Protein AF-A0A1I5FUM5-F1 (afdb_monomer_lite)

Sequence (105 aa):
MLTGSLLALRRPVLVRLHAPVALVVLGINLAGAPCPLTTVELALRERAGAPPYDGGFLGHVVFGPVGLDVGSAAVQVGMYTVALGLNAVGYGLLFLRTSRPVARR

Organism: NCBI:txid1861

Radius of gyration: 17.46 Å; chains: 1; bounding box: 46×24×55 Å

pLDDT: mean 76.36, std 8.86, range [47.34, 87.94]

Foldseek 3Di:
DQCQLVVCVVPVVSCVVCVVVLVVQVVCVVVVHARVVLVVVQVVCVVVVHHRDPDGPCQPPPQVVVVHDCPDPVNVCVVVCNSVVSNCVSVVVVCVVVPPPPPPD

InterPro domains:
  IPR021218 Protein of unknown function DUF2784 [PF10861] (2-91)

Secondary structure (DSSP, 8-state):
-TTHHHHTTT-THHHHHHHHHHHHHHHHHHTTPPPHHHHHHHHHHHHTTPPP-SS-HHIIIIIGGGT--TTSHHHHHHHHHHHHHHHHHHHHHHHHHHTS-----

Structure (mmCIF, N/CA/C/O backbone):
data_AF-A0A1I5FUM5-F1
#
_entry.id   AF-A0A1I5FUM5-F1
#
loop_
_atom_site.group_PDB
_atom_site.id
_atom_site.type_symbol
_atom_site.label_atom_id
_atom_site.label_alt_id
_atom_site.label_comp_id
_atom_site.label_asym_id
_atom_site.label_entity_id
_atom_site.label_seq_id
_atom_site.pdbx_PDB_ins_code
_atom_site.Cartn_x
_atom_site.Cartn_y
_atom_site.Cartn_z
_atom_site.occupancy
_atom_site.B_iso_or_equiv
_atom_site.auth_seq_id
_atom_site.auth_comp_id
_atom_site.auth_asym_id
_atom_site.auth_atom_id
_atom_site.pdbx_PDB_model_num
ATOM 1 N N . MET A 1 1 ? -4.187 -4.628 0.270 1.00 59.56 1 MET A N 1
ATOM 2 C CA . MET A 1 1 ? -3.738 -3.942 1.507 1.00 59.56 1 MET A CA 1
ATOM 3 C C . MET A 1 1 ? -4.427 -2.600 1.731 1.00 59.56 1 MET A C 1
ATOM 5 O O . MET A 1 1 ? -4.953 -2.399 2.815 1.00 59.56 1 MET A O 1
ATOM 9 N N . LEU A 1 2 ? -4.429 -1.698 0.742 1.00 59.56 2 LEU A N 1
ATOM 10 C CA . LEU A 1 2 ? -4.800 -0.285 0.930 1.00 59.56 2 LEU A CA 1
ATOM 11 C C . LEU A 1 2 ? -6.317 -0.019 1.020 1.00 59.56 2 LEU A C 1
ATOM 13 O O . LEU A 1 2 ? -6.742 0.849 1.769 1.00 59.56 2 LEU A O 1
ATOM 17 N N . THR A 1 3 ? -7.149 -0.773 0.298 1.00 59.88 3 THR A N 1
ATOM 18 C CA . THR A 1 3 ? -8.601 -0.506 0.208 1.00 59.88 3 THR A CA 1
ATOM 19 C C . THR A 1 3 ? -9.449 -1.283 1.221 1.00 59.88 3 THR A C 1
ATOM 21 O O . THR A 1 3 ? -10.541 -0.845 1.585 1.00 59.88 3 THR A O 1
ATOM 24 N N . GLY A 1 4 ? -8.952 -2.421 1.717 1.00 60.75 4 GLY A N 1
ATOM 25 C CA . GLY A 1 4 ? -9.712 -3.308 2.607 1.00 60.75 4 GLY A CA 1
ATOM 26 C C . GLY A 1 4 ? -9.998 -2.706 3.987 1.00 60.75 4 GLY A C 1
ATOM 27 O O . GLY A 1 4 ? -11.076 -2.932 4.537 1.00 60.75 4 GLY A O 1
ATOM 28 N N . SER A 1 5 ? -9.097 -1.867 4.511 1.00 63.38 5 SER A N 1
ATOM 29 C CA . SER A 1 5 ? -9.278 -1.200 5.809 1.00 63.38 5 SER A CA 1
ATOM 30 C C . SER A 1 5 ? -10.337 -0.089 5.771 1.00 63.38 5 SER A C 1
ATOM 32 O O . SER A 1 5 ? -11.028 0.134 6.764 1.00 63.38 5 SER A O 1
ATOM 34 N N . LEU A 1 6 ? -10.540 0.567 4.620 1.00 65.44 6 LEU A N 1
ATOM 35 C CA . LEU A 1 6 ? -11.638 1.523 4.433 1.00 65.44 6 LEU A CA 1
ATOM 36 C C . LEU A 1 6 ? -12.992 0.814 4.309 1.00 65.44 6 LEU A C 1
ATOM 38 O O . LEU A 1 6 ? -13.979 1.262 4.891 1.00 65.44 6 LEU A O 1
ATOM 42 N N . LEU A 1 7 ? -13.054 -0.313 3.588 1.00 64.25 7 LEU A N 1
ATOM 43 C CA . LEU A 1 7 ? -14.281 -1.116 3.471 1.00 64.25 7 LEU A CA 1
ATOM 44 C C . LEU A 1 7 ? -14.712 -1.705 4.825 1.00 64.25 7 LEU A C 1
ATOM 46 O O . LEU A 1 7 ? -15.904 -1.801 5.132 1.00 64.25 7 LEU A O 1
ATOM 50 N N . ALA A 1 8 ? -13.731 -2.024 5.663 1.00 61.53 8 ALA A N 1
ATOM 51 C CA . ALA A 1 8 ? -13.903 -2.444 7.045 1.00 61.53 8 ALA A CA 1
ATOM 52 C C . ALA A 1 8 ? -14.649 -1.426 7.929 1.00 61.53 8 ALA A C 1
ATOM 54 O O . ALA A 1 8 ? -15.349 -1.833 8.857 1.00 61.53 8 ALA A O 1
ATOM 55 N N . LEU A 1 9 ? -14.596 -0.123 7.612 1.00 64.94 9 LEU A N 1
ATOM 56 C CA . LEU A 1 9 ? -15.380 0.897 8.321 1.00 64.94 9 LEU A CA 1
ATOM 57 C C . LEU A 1 9 ? -16.891 0.774 8.068 1.00 64.94 9 LEU A C 1
ATOM 59 O O . LEU A 1 9 ? -17.671 1.276 8.877 1.00 64.94 9 LEU A O 1
ATOM 63 N N . ARG A 1 10 ? -17.312 0.135 6.963 1.00 71.19 10 ARG A N 1
ATOM 64 C CA . ARG A 1 10 ? -18.732 -0.089 6.628 1.00 71.19 10 ARG A CA 1
ATOM 65 C C . ARG A 1 10 ? -19.258 -1.446 7.099 1.00 71.19 10 ARG A C 1
ATOM 67 O O . ARG A 1 10 ? -20.457 -1.580 7.328 1.00 71.19 10 ARG A O 1
ATOM 74 N N . ARG A 1 11 ? -18.397 -2.462 7.222 1.00 72.88 11 ARG A N 1
ATOM 75 C CA . ARG A 1 11 ? -18.778 -3.823 7.640 1.00 72.88 11 ARG A CA 1
ATOM 76 C C . ARG A 1 11 ? -17.691 -4.420 8.550 1.00 72.88 11 ARG A C 1
ATOM 78 O O . ARG A 1 11 ? -16.714 -4.958 8.030 1.00 72.88 11 ARG A O 1
ATOM 85 N N . PRO A 1 12 ? -17.864 -4.421 9.886 1.00 68.69 12 PRO A N 1
ATOM 86 C CA . PRO A 1 12 ? -16.841 -4.902 10.824 1.00 68.69 12 PRO A CA 1
ATOM 87 C C . PRO A 1 12 ? -16.475 -6.381 10.635 1.00 68.69 12 PRO A C 1
ATOM 89 O O . PRO A 1 12 ? -15.355 -6.783 10.927 1.00 68.69 12 PRO A O 1
ATOM 92 N N . VAL A 1 13 ? -17.384 -7.197 10.090 1.00 75.25 13 VAL A N 1
ATOM 93 C CA . VAL A 1 13 ? -17.111 -8.608 9.763 1.00 75.25 13 VAL A CA 1
ATOM 94 C C . VAL A 1 13 ? -15.979 -8.746 8.739 1.00 75.25 13 VAL A C 1
ATOM 96 O O . VAL A 1 13 ? -15.175 -9.670 8.845 1.00 75.25 13 VAL A O 1
ATOM 99 N N . LEU A 1 14 ? -15.846 -7.799 7.801 1.00 72.44 14 LEU A N 1
ATOM 100 C CA . LEU A 1 14 ? -14.783 -7.828 6.794 1.00 72.44 14 LEU A CA 1
ATOM 101 C C . LEU A 1 14 ? -13.391 -7.624 7.404 1.00 72.44 14 LEU A C 1
ATOM 103 O O . LEU A 1 14 ? -12.421 -8.106 6.830 1.00 72.44 14 LEU A O 1
ATOM 107 N N . VAL A 1 15 ? -13.269 -6.999 8.585 1.00 71.50 15 VAL A N 1
ATOM 108 C CA . VAL A 1 15 ? -11.974 -6.881 9.286 1.00 71.50 15 VAL A CA 1
ATOM 109 C C . VAL A 1 15 ? -11.411 -8.237 9.666 1.00 71.50 15 VAL A C 1
ATOM 111 O O . VAL A 1 15 ? -10.209 -8.445 9.535 1.00 71.50 15 VAL A O 1
ATOM 114 N N . ARG A 1 16 ? -12.262 -9.177 10.091 1.00 71.56 16 ARG A N 1
ATOM 115 C CA . ARG A 1 16 ? -11.806 -10.514 10.499 1.00 71.56 16 ARG A CA 1
ATOM 116 C C . ARG A 1 16 ? -11.188 -11.298 9.342 1.00 71.56 16 ARG A C 1
ATOM 118 O O . ARG A 1 16 ? -10.331 -12.132 9.590 1.00 71.56 16 ARG A O 1
ATOM 125 N N . LEU A 1 17 ? -11.600 -11.015 8.105 1.00 77.00 17 LEU A N 1
ATOM 126 C CA . LEU A 1 17 ? -11.024 -11.609 6.895 1.00 77.00 17 LEU A CA 1
ATOM 127 C C . LEU A 1 17 ? -9.850 -10.782 6.354 1.00 77.00 17 LEU A C 1
ATOM 129 O O . LEU A 1 17 ? -8.856 -11.341 5.903 1.00 77.00 17 LEU A O 1
ATOM 133 N N . HIS A 1 18 ? -9.934 -9.453 6.433 1.00 78.44 18 HIS A N 1
ATOM 134 C CA . HIS A 1 18 ? -8.891 -8.553 5.938 1.00 78.44 18 HIS A CA 1
ATOM 135 C C . HIS A 1 18 ? -7.611 -8.633 6.778 1.00 78.44 18 HIS A C 1
ATOM 137 O O . HIS A 1 18 ? -6.529 -8.663 6.208 1.00 78.44 18 HIS A O 1
ATOM 143 N N . ALA A 1 19 ? -7.707 -8.741 8.106 1.00 75.19 19 ALA A N 1
ATOM 144 C CA . ALA A 1 19 ? -6.549 -8.819 9.000 1.00 75.19 19 ALA A CA 1
ATOM 145 C C . ALA A 1 19 ? -5.604 -10.014 8.737 1.00 75.19 19 ALA A C 1
ATOM 147 O O . ALA A 1 19 ? -4.408 -9.772 8.569 1.00 75.19 19 ALA A O 1
ATOM 148 N N . PRO A 1 20 ? -6.070 -11.278 8.648 1.00 79.12 20 PRO A N 1
ATOM 149 C CA . PRO A 1 20 ? -5.183 -12.405 8.361 1.00 79.12 20 PRO A CA 1
ATOM 150 C C . PRO A 1 20 ? -4.598 -12.325 6.948 1.00 79.12 20 PRO A C 1
ATOM 152 O O . PRO A 1 20 ? -3.396 -12.507 6.781 1.00 79.12 20 PRO A O 1
ATOM 155 N N . VAL A 1 21 ? -5.403 -11.965 5.940 1.00 80.62 21 VAL A N 1
ATOM 156 C CA . VAL A 1 21 ? -4.910 -11.757 4.566 1.00 80.62 21 VAL A CA 1
ATOM 157 C C . VAL A 1 21 ? -3.852 -10.659 4.541 1.00 80.62 21 VAL A C 1
ATOM 159 O O . VAL A 1 21 ? -2.838 -10.776 3.857 1.00 80.62 21 VAL A O 1
ATOM 162 N N . ALA A 1 22 ? -4.064 -9.601 5.322 1.00 77.81 22 ALA A N 1
ATOM 163 C CA . ALA A 1 22 ? -3.128 -8.509 5.423 1.00 77.81 22 ALA A CA 1
ATOM 164 C C . ALA A 1 22 ? -1.783 -8.961 6.018 1.00 77.81 22 ALA A C 1
ATOM 166 O O . ALA A 1 22 ? -0.727 -8.671 5.460 1.00 77.81 22 ALA A O 1
ATOM 167 N N . LEU A 1 23 ? -1.818 -9.719 7.112 1.00 78.19 23 LEU A N 1
ATOM 168 C CA . LEU A 1 23 ? -0.614 -10.262 7.739 1.00 78.19 23 LEU A CA 1
ATOM 169 C C . LEU A 1 23 ? 0.142 -11.222 6.817 1.00 78.19 23 LEU A C 1
ATOM 171 O O . LEU A 1 23 ? 1.362 -11.129 6.726 1.00 78.19 23 LEU A O 1
ATOM 175 N N . VAL A 1 24 ? -0.568 -12.087 6.088 1.00 80.56 24 VAL A N 1
ATOM 176 C CA . VAL A 1 24 ? 0.045 -13.004 5.115 1.00 80.56 24 VAL A CA 1
ATOM 177 C C . VAL A 1 24 ? 0.742 -12.224 4.001 1.00 80.56 24 VAL A C 1
ATOM 179 O O . VAL A 1 24 ? 1.906 -12.478 3.707 1.00 80.56 24 VAL A O 1
ATOM 182 N N . VAL A 1 25 ? 0.070 -11.228 3.416 1.00 76.31 25 VAL A N 1
ATOM 183 C CA . VAL A 1 25 ? 0.664 -10.384 2.368 1.00 76.31 25 VAL A CA 1
ATOM 184 C C . VAL A 1 25 ? 1.883 -9.626 2.895 1.00 76.31 25 VAL A C 1
ATOM 186 O O . VAL A 1 25 ? 2.891 -9.552 2.196 1.00 76.31 25 VAL A O 1
ATOM 189 N N . LEU A 1 26 ? 1.824 -9.096 4.120 1.00 76.31 26 LEU A N 1
ATOM 190 C CA . LEU A 1 26 ? 2.960 -8.418 4.743 1.00 76.31 26 LEU A CA 1
ATOM 191 C C . LEU A 1 26 ? 4.135 -9.374 4.980 1.00 76.31 26 LEU A C 1
ATOM 193 O O . LEU A 1 26 ? 5.263 -9.025 4.652 1.00 76.31 26 LEU A O 1
ATOM 197 N N . GLY A 1 27 ? 3.877 -10.579 5.493 1.00 77.50 27 GLY A N 1
ATOM 198 C CA . GLY A 1 27 ? 4.906 -11.594 5.726 1.00 77.50 27 GLY A CA 1
ATOM 199 C C . GLY A 1 27 ? 5.608 -12.028 4.440 1.00 77.50 27 GLY A C 1
ATOM 200 O O . GLY A 1 27 ? 6.830 -12.109 4.410 1.00 77.50 27 GLY A O 1
ATOM 201 N N . ILE A 1 28 ? 4.852 -12.218 3.354 1.00 75.81 28 ILE A N 1
ATOM 202 C CA . ILE A 1 28 ? 5.409 -12.542 2.031 1.00 75.81 28 ILE A CA 1
ATOM 203 C C . ILE A 1 28 ? 6.292 -11.394 1.516 1.00 75.81 28 ILE A C 1
ATOM 205 O O . ILE A 1 28 ? 7.389 -11.644 1.025 1.00 75.81 28 ILE A O 1
ATOM 209 N N . ASN A 1 29 ? 5.856 -10.139 1.673 1.00 75.06 29 ASN A N 1
ATOM 210 C CA . ASN A 1 29 ? 6.654 -8.979 1.259 1.00 75.06 29 ASN A CA 1
ATOM 211 C C . ASN A 1 29 ? 7.930 -8.819 2.109 1.00 75.06 29 ASN A C 1
ATOM 213 O O . ASN A 1 29 ? 9.001 -8.582 1.560 1.00 75.06 29 ASN A O 1
ATOM 217 N N . LEU A 1 30 ? 7.841 -9.002 3.432 1.00 69.75 30 LEU A N 1
ATOM 218 C CA . LEU A 1 30 ? 8.999 -8.957 4.337 1.00 69.75 30 LEU A CA 1
ATOM 219 C C . LEU A 1 30 ? 10.005 -10.080 4.069 1.00 69.75 30 LEU A C 1
ATOM 221 O O . LEU A 1 30 ? 11.202 -9.877 4.242 1.00 69.75 30 LEU A O 1
ATOM 225 N N . ALA A 1 31 ? 9.537 -11.244 3.616 1.00 74.31 31 ALA A N 1
ATOM 226 C CA . ALA A 1 31 ? 10.397 -12.347 3.197 1.00 74.31 31 ALA A CA 1
ATOM 227 C C . ALA A 1 31 ? 11.140 -12.070 1.873 1.00 74.31 31 ALA A C 1
ATOM 229 O O . ALA A 1 31 ? 11.890 -12.926 1.411 1.00 74.31 31 ALA A O 1
ATOM 230 N N . GLY A 1 32 ? 10.916 -10.911 1.237 1.00 64.75 32 GLY A N 1
ATOM 231 C CA . GLY A 1 32 ? 11.491 -10.577 -0.068 1.00 64.75 32 GLY A CA 1
ATOM 232 C C . GLY A 1 32 ? 10.939 -11.436 -1.207 1.00 64.75 32 GLY A C 1
ATOM 233 O O . GLY A 1 32 ? 11.502 -11.449 -2.300 1.00 64.75 32 GLY A O 1
ATOM 234 N N . ALA A 1 33 ? 9.851 -12.173 -0.964 1.00 65.75 33 ALA A N 1
ATOM 235 C CA . ALA A 1 33 ? 9.225 -12.996 -1.980 1.00 65.75 33 ALA A CA 1
ATOM 236 C C . ALA A 1 33 ? 8.495 -12.108 -3.004 1.00 65.75 33 ALA A C 1
ATOM 238 O O . ALA A 1 33 ? 7.947 -11.058 -2.642 1.00 65.75 33 ALA A O 1
ATOM 239 N N . PRO A 1 34 ? 8.455 -12.515 -4.287 1.00 65.62 34 PRO A N 1
ATOM 240 C CA . PRO A 1 34 ? 7.754 -11.764 -5.316 1.00 65.62 34 PRO A CA 1
ATOM 241 C C . PRO A 1 34 ? 6.286 -11.588 -4.922 1.00 65.62 34 PRO A C 1
ATOM 243 O O . PRO A 1 34 ? 5.624 -12.524 -4.467 1.00 65.62 34 PRO A O 1
ATOM 246 N N . CYS A 1 35 ? 5.768 -10.368 -5.082 1.00 73.44 35 CYS A N 1
ATOM 247 C CA . CYS A 1 35 ? 4.397 -10.068 -4.696 1.00 73.44 35 CYS A CA 1
ATOM 248 C C . CYS A 1 35 ? 3.437 -10.978 -5.492 1.00 73.44 35 CYS A C 1
ATOM 250 O O . CYS A 1 35 ? 3.453 -10.947 -6.730 1.00 73.44 35 CYS A O 1
ATOM 252 N N . PRO A 1 36 ? 2.578 -11.775 -4.825 1.00 69.62 36 PRO A N 1
ATOM 253 C CA . PRO A 1 36 ? 1.714 -12.737 -5.509 1.00 69.62 36 PRO A CA 1
ATOM 254 C C . PRO A 1 36 ? 0.763 -12.035 -6.481 1.00 69.62 36 PRO A C 1
ATOM 256 O O . PRO A 1 36 ? 0.415 -12.588 -7.520 1.00 69.62 36 PRO A O 1
ATOM 259 N N . LEU A 1 37 ? 0.405 -10.780 -6.188 1.00 71.69 37 LEU A N 1
ATOM 260 C CA . LEU A 1 37 ? -0.415 -9.957 -7.068 1.00 71.69 37 LEU A CA 1
ATOM 261 C C . LEU A 1 37 ? 0.281 -9.657 -8.403 1.00 71.69 37 LEU A C 1
ATOM 263 O O . LEU A 1 37 ? -0.360 -9.760 -9.441 1.00 71.69 37 LEU A O 1
ATOM 267 N N . THR A 1 38 ? 1.583 -9.351 -8.384 1.00 77.44 38 THR A N 1
ATOM 268 C CA . THR A 1 38 ? 2.375 -9.139 -9.605 1.00 77.44 38 THR A CA 1
ATOM 269 C C . THR A 1 38 ? 2.427 -10.417 -10.438 1.00 77.44 38 THR A C 1
ATOM 271 O O . THR A 1 38 ? 2.292 -10.368 -11.654 1.00 77.44 38 THR A O 1
ATOM 274 N N . THR A 1 39 ? 2.560 -11.576 -9.786 1.00 77.19 39 THR A N 1
ATOM 275 C CA . THR A 1 39 ? 2.591 -12.877 -10.479 1.00 77.19 39 THR A CA 1
ATOM 276 C C . THR A 1 39 ? 1.273 -13.142 -11.208 1.00 77.19 39 THR A C 1
ATOM 278 O O . THR A 1 39 ? 1.265 -13.522 -12.377 1.00 77.19 39 THR A O 1
ATOM 281 N N . VAL A 1 40 ? 0.144 -12.895 -10.534 1.00 78.88 40 VAL A N 1
ATOM 282 C CA . VAL A 1 40 ? -1.192 -13.030 -11.132 1.00 78.88 40 VAL A CA 1
ATOM 283 C C . VAL A 1 40 ? -1.399 -12.020 -12.260 1.00 78.88 40 VAL A C 1
ATOM 285 O O . VAL A 1 40 ? -1.958 -12.372 -13.295 1.00 78.88 40 VAL A O 1
ATOM 288 N N . GLU A 1 41 ? -0.942 -10.780 -12.094 1.00 81.69 41 GLU A N 1
ATOM 289 C CA . GLU A 1 41 ? -1.051 -9.760 -13.134 1.00 81.69 41 GLU A CA 1
ATOM 290 C C . GLU A 1 41 ? -0.258 -10.140 -14.386 1.00 81.69 41 GLU A C 1
ATOM 292 O O . GLU A 1 41 ? -0.817 -10.116 -15.478 1.00 81.69 41 GLU A O 1
ATOM 297 N N . LEU A 1 42 ? 1.010 -10.532 -14.239 1.00 83.44 42 LEU A N 1
ATOM 298 C CA . LEU A 1 42 ? 1.852 -10.955 -15.359 1.00 83.44 42 LEU A CA 1
ATOM 299 C C . LEU A 1 42 ? 1.227 -12.146 -16.098 1.00 83.44 42 LEU A C 1
ATOM 301 O O . LEU A 1 42 ? 1.144 -12.119 -17.322 1.00 83.44 42 LEU A O 1
ATOM 305 N N . ALA A 1 43 ? 0.676 -13.123 -15.369 1.00 82.50 43 ALA A N 1
ATOM 306 C CA . ALA A 1 43 ? -0.03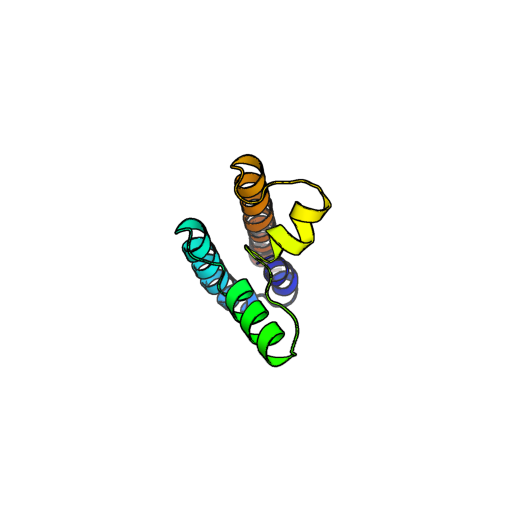5 -14.255 -15.965 1.00 82.50 43 ALA A CA 1
ATOM 307 C C . ALA A 1 43 ? -1.310 -13.833 -16.725 1.00 82.50 43 ALA A C 1
ATOM 309 O O . ALA A 1 43 ? -1.648 -14.415 -17.756 1.00 82.50 43 ALA A O 1
ATOM 310 N N . LEU A 1 44 ? -2.042 -12.826 -16.237 1.00 83.56 44 LEU A N 1
ATOM 311 C CA . LEU A 1 44 ? -3.203 -12.271 -16.943 1.00 83.56 44 LEU A CA 1
ATOM 312 C C . LEU A 1 44 ? -2.789 -11.467 -18.181 1.00 83.56 44 LEU A C 1
ATOM 314 O O . LEU A 1 44 ? -3.461 -11.558 -19.207 1.00 83.56 44 LEU A O 1
ATOM 318 N N . ARG A 1 45 ? -1.687 -10.712 -18.105 1.00 83.44 45 ARG A N 1
ATOM 319 C CA . ARG A 1 45 ? -1.126 -9.957 -19.236 1.00 83.44 45 ARG A CA 1
ATOM 320 C C . ARG A 1 45 ? -0.671 -10.891 -20.346 1.00 83.44 45 ARG A C 1
ATOM 322 O O . ARG A 1 45 ? -1.058 -10.680 -21.490 1.00 83.44 45 ARG A O 1
ATOM 329 N N . GLU A 1 46 ? 0.036 -11.960 -19.992 1.00 86.62 46 GLU A N 1
ATOM 330 C CA . GLU A 1 46 ? 0.470 -12.994 -20.932 1.00 86.62 46 GLU A CA 1
ATOM 331 C C . GLU A 1 46 ? -0.730 -13.623 -21.657 1.00 86.62 46 GLU A C 1
ATOM 333 O O . GLU A 1 46 ? -0.755 -13.693 -22.884 1.00 86.62 46 GLU A O 1
ATOM 338 N N . ARG A 1 47 ? -1.795 -13.972 -20.919 1.00 87.94 47 ARG A N 1
ATOM 339 C CA . ARG A 1 47 ? -3.049 -14.486 -21.506 1.00 87.94 47 ARG A CA 1
ATOM 340 C C . ARG A 1 47 ? -3.771 -13.475 -22.396 1.00 87.94 47 ARG A C 1
ATOM 342 O O . ARG A 1 47 ? -4.493 -13.877 -23.302 1.00 87.94 47 ARG A O 1
ATOM 349 N N . ALA A 1 48 ? -3.605 -12.183 -22.131 1.00 87.50 48 ALA A N 1
ATOM 350 C CA . ALA A 1 48 ? -4.170 -11.101 -22.930 1.00 87.50 48 ALA A CA 1
ATOM 351 C C . ALA A 1 48 ? -3.279 -10.697 -24.123 1.00 87.50 48 ALA A C 1
ATOM 353 O O . ALA A 1 48 ? -3.626 -9.762 -24.841 1.00 87.50 48 ALA A O 1
ATOM 354 N N . GLY A 1 49 ? -2.136 -11.366 -24.335 1.00 87.31 49 GLY A N 1
ATOM 355 C CA . GLY A 1 49 ? -1.169 -11.022 -25.383 1.00 87.31 49 GLY A CA 1
ATOM 356 C C . GLY A 1 49 ? -0.387 -9.731 -25.112 1.00 87.31 49 GLY A C 1
ATOM 357 O O . GLY A 1 49 ? 0.220 -9.176 -26.026 1.00 87.31 49 GLY A O 1
ATOM 358 N N . ALA A 1 50 ? -0.409 -9.230 -23.875 1.00 83.19 50 ALA A N 1
ATOM 359 C CA . ALA A 1 50 ? 0.354 -8.063 -23.458 1.00 83.19 50 ALA A CA 1
ATOM 360 C C . ALA A 1 50 ? 1.745 -8.484 -22.950 1.00 83.19 50 ALA A C 1
ATOM 362 O O . ALA A 1 50 ? 1.855 -9.486 -22.238 1.00 83.19 50 ALA A O 1
ATOM 363 N N . PRO A 1 51 ? 2.808 -7.719 -23.258 1.00 79.94 51 PRO A N 1
ATOM 364 C CA . PRO A 1 51 ? 4.149 -8.050 -22.803 1.00 79.94 51 PRO A CA 1
ATOM 365 C C . PRO A 1 51 ? 4.245 -7.981 -21.266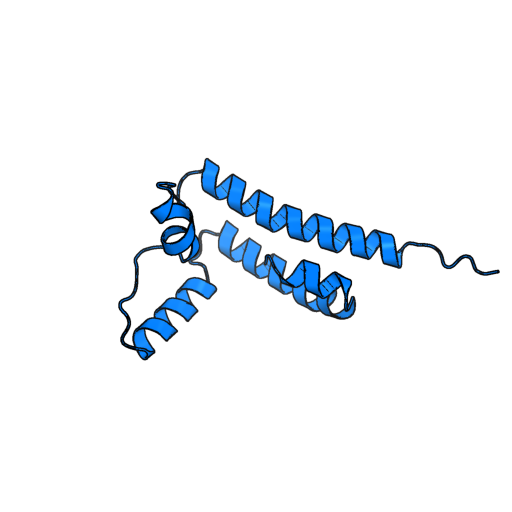 1.00 79.94 51 PRO A C 1
ATOM 367 O O . PRO A 1 51 ? 3.679 -7.059 -20.656 1.00 79.94 51 PRO A O 1
ATOM 370 N N . PRO A 1 52 ? 4.948 -8.935 -20.627 1.00 77.94 52 PRO A N 1
ATOM 371 C CA . PRO A 1 52 ? 5.320 -8.815 -19.226 1.00 77.94 52 PRO A CA 1
ATOM 372 C C . PRO A 1 52 ? 6.298 -7.647 -19.043 1.00 77.94 52 PRO A C 1
ATOM 374 O O . PRO A 1 52 ? 7.015 -7.270 -19.970 1.00 77.94 52 PRO A O 1
ATOM 377 N N . TYR A 1 53 ? 6.318 -7.072 -17.845 1.00 78.12 53 TYR A N 1
ATOM 378 C CA . TYR A 1 53 ? 7.314 -6.079 -17.452 1.00 78.12 53 TYR A CA 1
ATOM 379 C C . TYR A 1 53 ? 8.196 -6.643 -16.341 1.00 78.12 53 TYR A C 1
ATOM 381 O O . TYR A 1 53 ? 7.746 -7.455 -15.529 1.00 78.12 53 TYR A O 1
ATOM 389 N N . ASP A 1 54 ? 9.442 -6.182 -16.294 1.00 72.31 54 ASP A N 1
ATOM 390 C CA . ASP A 1 54 ? 10.383 -6.580 -15.256 1.00 72.31 54 ASP A CA 1
ATOM 391 C C . ASP A 1 54 ? 10.091 -5.864 -13.932 1.00 72.31 54 ASP A C 1
ATOM 393 O O . ASP A 1 54 ? 9.781 -4.670 -13.882 1.00 72.31 54 ASP A O 1
ATOM 397 N N . GLY A 1 55 ? 10.207 -6.612 -12.834 1.00 75.62 55 GLY A N 1
ATOM 398 C CA . GLY A 1 55 ? 10.004 -6.108 -11.479 1.00 75.62 55 GLY A CA 1
ATOM 399 C C . GLY A 1 55 ? 8.559 -6.211 -10.979 1.00 75.62 55 GLY A C 1
ATOM 400 O O . GLY A 1 55 ? 7.817 -7.130 -11.310 1.00 75.62 55 GLY A O 1
ATOM 401 N N . GLY A 1 56 ? 8.177 -5.301 -10.079 1.00 76.31 56 GLY A N 1
ATOM 402 C CA . GLY A 1 56 ? 6.863 -5.292 -9.425 1.00 76.31 56 GLY A CA 1
ATOM 403 C C . GLY A 1 56 ? 5.923 -4.226 -9.983 1.00 76.31 56 GLY A C 1
ATOM 404 O O . GLY A 1 56 ? 6.386 -3.177 -10.422 1.00 76.31 56 GLY A O 1
ATOM 405 N N . PHE A 1 57 ? 4.605 -4.439 -9.873 1.00 78.94 57 PHE A N 1
ATOM 406 C CA . PHE A 1 57 ? 3.581 -3.477 -10.315 1.00 78.94 57 PHE A CA 1
ATOM 407 C C . PHE A 1 57 ? 3.838 -2.049 -9.833 1.00 78.94 57 PHE A C 1
ATOM 409 O O . PHE A 1 57 ? 3.797 -1.105 -10.614 1.00 78.94 57 PHE A O 1
ATOM 416 N N . LEU A 1 58 ? 4.155 -1.879 -8.546 1.00 76.56 58 LEU A N 1
ATOM 417 C CA . LEU A 1 58 ? 4.446 -0.559 -7.988 1.00 76.56 58 LEU A CA 1
ATOM 418 C C . LEU A 1 58 ? 5.728 0.041 -8.572 1.00 76.56 58 LEU A C 1
ATOM 420 O O . LEU A 1 58 ? 5.761 1.236 -8.843 1.00 76.56 58 LEU A O 1
ATOM 424 N N . GLY A 1 59 ? 6.757 -0.777 -8.803 1.00 79.88 59 GLY A N 1
ATOM 425 C CA . GLY A 1 59 ? 7.988 -0.345 -9.461 1.00 79.88 59 GLY A CA 1
ATOM 426 C C . GLY A 1 59 ? 7.731 0.141 -10.885 1.00 79.88 59 GLY A C 1
ATOM 427 O O . GLY A 1 59 ? 8.202 1.205 -11.257 1.00 79.88 59 GLY A O 1
ATOM 428 N N . HIS A 1 60 ? 6.921 -0.589 -11.649 1.00 80.69 60 HIS A N 1
ATOM 429 C CA . HIS A 1 60 ? 6.644 -0.269 -13.046 1.00 80.69 60 HIS A CA 1
ATOM 430 C C . HIS A 1 60 ? 5.655 0.895 -13.225 1.00 80.69 60 HIS A C 1
ATOM 432 O O . HIS A 1 60 ? 5.883 1.778 -14.046 1.00 80.69 60 HIS A O 1
ATOM 438 N N . VAL A 1 61 ? 4.561 0.914 -12.458 1.00 80.94 61 VAL A N 1
ATOM 439 C CA . VAL A 1 61 ? 3.432 1.838 -12.675 1.00 80.94 61 VAL A CA 1
ATOM 440 C C . VAL A 1 61 ? 3.512 3.092 -11.807 1.00 80.94 61 VAL A C 1
ATOM 442 O O . VAL A 1 61 ? 3.048 4.148 -12.225 1.00 80.94 61 VAL A O 1
ATOM 445 N N . VAL A 1 62 ? 4.071 2.999 -10.596 1.00 82.31 62 VAL A N 1
ATOM 446 C CA . VAL A 1 62 ? 4.045 4.106 -9.622 1.00 82.31 62 VAL A CA 1
ATOM 447 C C . VAL A 1 62 ? 5.412 4.763 -9.484 1.00 82.31 62 VAL A C 1
ATOM 449 O O . VAL A 1 62 ? 5.526 5.973 -9.643 1.00 82.31 62 VAL A O 1
ATOM 452 N N . PHE A 1 63 ? 6.449 3.984 -9.186 1.00 84.19 63 PHE A N 1
ATOM 453 C CA . PHE A 1 63 ? 7.767 4.519 -8.842 1.00 84.19 63 PHE A CA 1
ATOM 454 C C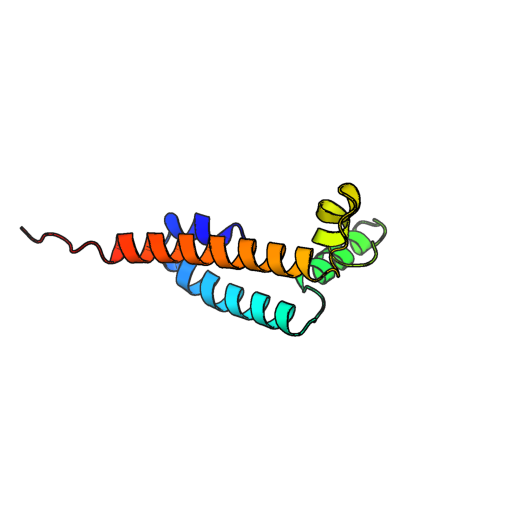 . PHE A 1 63 ? 8.627 4.816 -10.074 1.00 84.19 63 PHE A C 1
ATOM 456 O O . PHE A 1 63 ? 9.236 5.882 -10.141 1.00 84.19 63 PHE A O 1
ATOM 463 N N . GLY A 1 64 ? 8.605 3.940 -11.080 1.00 83.62 64 GLY A N 1
ATOM 464 C CA . GLY A 1 64 ? 9.349 4.089 -12.331 1.00 83.62 64 GLY A CA 1
ATOM 465 C C . GLY A 1 64 ? 9.078 5.412 -13.055 1.00 83.62 64 GLY A C 1
ATOM 466 O O . GLY A 1 64 ? 10.038 6.124 -13.347 1.00 83.62 64 GLY A O 1
ATOM 467 N N . PRO A 1 65 ? 7.811 5.824 -13.269 1.00 86.50 65 PRO A N 1
ATOM 468 C CA . PRO A 1 65 ? 7.497 7.104 -13.912 1.00 86.50 65 PRO A CA 1
ATOM 469 C C . PRO A 1 65 ? 7.979 8.336 -13.137 1.00 86.50 65 PRO A C 1
ATOM 471 O O . PRO A 1 65 ? 8.156 9.401 -13.721 1.00 86.50 65 PRO A O 1
ATOM 474 N N . VAL A 1 66 ? 8.188 8.199 -11.825 1.00 86.50 66 VAL A N 1
ATOM 475 C CA . VAL A 1 66 ? 8.656 9.271 -10.931 1.00 86.50 66 VAL A CA 1
ATOM 476 C C . VAL A 1 66 ? 10.183 9.207 -10.738 1.00 86.50 66 VAL A C 1
ATOM 478 O O . VAL A 1 66 ? 10.758 10.046 -10.052 1.00 86.50 66 VAL A O 1
ATOM 481 N N . GLY A 1 67 ? 10.864 8.232 -11.354 1.00 85.62 67 GLY A N 1
ATOM 482 C CA . GLY A 1 67 ? 12.312 8.038 -11.229 1.00 85.62 67 GLY A CA 1
ATOM 483 C C . GLY A 1 67 ? 12.745 7.477 -9.872 1.00 85.62 67 GLY A C 1
ATOM 484 O O . GLY A 1 67 ? 13.893 7.651 -9.469 1.00 85.62 67 GLY A O 1
ATOM 485 N N . LEU A 1 68 ? 11.832 6.829 -9.147 1.00 85.00 68 LEU A N 1
ATOM 486 C CA . LEU A 1 68 ? 12.106 6.233 -7.844 1.00 85.00 68 LEU A CA 1
ATOM 487 C C . LEU A 1 68 ? 12.452 4.750 -7.993 1.00 85.00 68 LEU A C 1
ATOM 489 O O . LEU A 1 68 ? 11.717 3.982 -8.614 1.00 85.00 68 LEU A O 1
ATOM 493 N N . ASP A 1 69 ? 13.552 4.335 -7.370 1.00 84.50 69 ASP A N 1
ATOM 494 C CA . ASP A 1 69 ? 13.926 2.926 -7.295 1.00 84.50 69 ASP A CA 1
ATOM 495 C C . ASP A 1 69 ? 13.133 2.228 -6.183 1.00 84.50 69 ASP A C 1
ATOM 497 O O . ASP A 1 69 ? 13.331 2.493 -4.993 1.00 84.50 69 ASP A O 1
ATOM 501 N N . VAL A 1 70 ? 12.250 1.306 -6.573 1.00 81.38 70 VAL A N 1
ATOM 502 C CA . VAL A 1 70 ? 11.451 0.489 -5.648 1.00 81.38 70 VAL A CA 1
ATOM 503 C C . VAL A 1 70 ? 12.308 -0.422 -4.765 1.00 81.38 70 VAL A C 1
ATOM 505 O O . VAL A 1 70 ? 11.884 -0.788 -3.669 1.00 81.38 70 VAL A O 1
ATOM 508 N N . GLY A 1 71 ? 13.518 -0.763 -5.216 1.00 80.12 71 GLY A N 1
ATOM 509 C CA . GLY A 1 71 ? 14.503 -1.507 -4.442 1.00 80.12 71 GLY A CA 1
ATOM 510 C C . GLY A 1 71 ? 15.161 -0.670 -3.346 1.00 80.12 71 GLY A C 1
ATOM 511 O O . GLY A 1 71 ? 15.631 -1.236 -2.358 1.00 80.12 71 GLY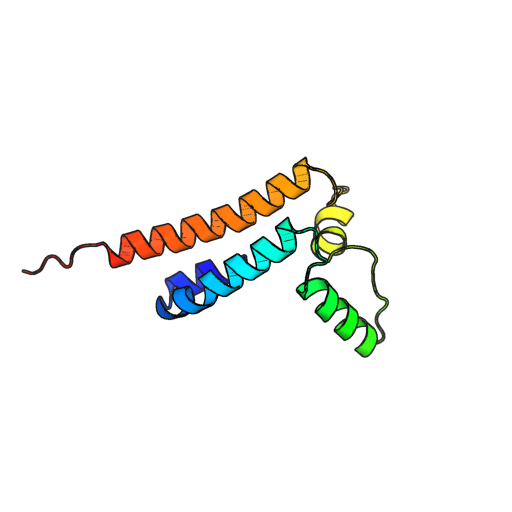 A O 1
ATOM 512 N N . SER A 1 72 ? 15.149 0.662 -3.458 1.00 85.75 72 SER A N 1
ATOM 513 C CA . SER A 1 72 ? 15.797 1.539 -2.483 1.00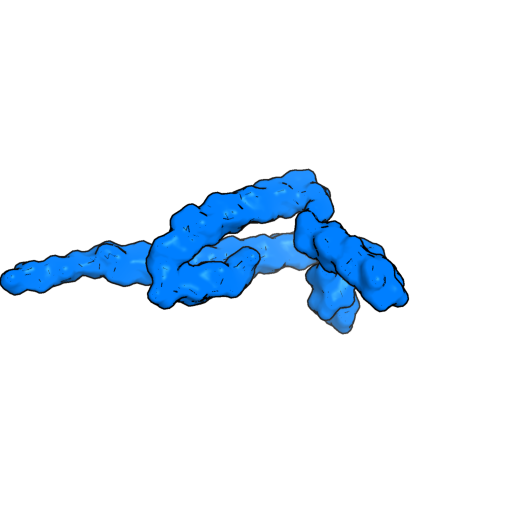 85.75 72 SER A CA 1
ATOM 514 C C . SER A 1 72 ? 15.137 1.448 -1.103 1.00 85.75 72 SER A C 1
ATOM 516 O O . SER A 1 72 ? 13.911 1.401 -0.964 1.00 85.75 72 SER A O 1
ATOM 518 N N . ALA A 1 73 ? 15.958 1.475 -0.050 1.00 83.62 73 ALA A N 1
ATOM 519 C CA . ALA A 1 73 ? 15.477 1.387 1.328 1.00 83.62 73 ALA A CA 1
ATOM 520 C C . ALA A 1 73 ? 14.449 2.485 1.659 1.00 83.62 73 ALA A C 1
ATOM 522 O O . ALA A 1 73 ? 13.461 2.221 2.339 1.00 83.62 73 ALA A O 1
ATOM 523 N N . ALA A 1 74 ? 14.641 3.699 1.134 1.00 85.12 74 ALA A N 1
ATOM 524 C CA . ALA A 1 74 ? 13.723 4.816 1.343 1.00 85.12 74 ALA A CA 1
ATOM 525 C C . ALA A 1 74 ? 12.325 4.535 0.768 1.00 85.12 74 ALA A C 1
ATOM 527 O O . ALA A 1 74 ? 11.320 4.760 1.447 1.00 85.12 74 ALA A O 1
ATOM 528 N N . VAL A 1 75 ? 12.253 3.996 -0.454 1.00 84.50 75 VAL A N 1
ATOM 529 C CA . VAL A 1 75 ? 10.977 3.667 -1.101 1.00 84.50 75 VAL A CA 1
ATOM 530 C C . VAL A 1 75 ? 10.304 2.486 -0.411 1.00 84.50 75 VAL A C 1
ATOM 532 O O . VAL A 1 75 ? 9.102 2.546 -0.155 1.00 84.50 75 VAL A O 1
ATOM 535 N N . GLN A 1 76 ? 11.061 1.454 -0.027 1.00 83.81 76 GLN A N 1
ATOM 536 C CA . GLN A 1 76 ? 10.514 0.325 0.728 1.00 83.81 76 GLN A CA 1
ATOM 537 C C . GLN A 1 76 ? 9.936 0.765 2.078 1.00 83.81 76 GLN A C 1
ATOM 539 O O . GLN A 1 76 ? 8.796 0.429 2.400 1.00 83.81 76 GLN A O 1
ATOM 544 N N . VAL A 1 77 ? 10.679 1.568 2.849 1.00 84.06 77 VAL A N 1
ATOM 545 C CA . VAL A 1 77 ? 10.208 2.107 4.134 1.00 84.06 77 VAL A CA 1
ATOM 546 C C . VAL A 1 77 ? 8.955 2.952 3.933 1.00 84.06 77 VAL A C 1
ATOM 548 O O . VAL A 1 77 ? 7.973 2.754 4.650 1.00 84.06 77 VAL A O 1
ATOM 551 N N . GLY A 1 78 ? 8.941 3.847 2.941 1.00 85.94 78 GLY A N 1
ATOM 552 C CA . GLY A 1 78 ? 7.764 4.654 2.615 1.00 85.94 78 GLY A CA 1
ATOM 553 C C . GLY A 1 78 ? 6.550 3.792 2.263 1.00 85.94 78 GLY A C 1
ATOM 554 O O . GLY A 1 78 ? 5.473 3.969 2.832 1.00 85.94 78 GLY A O 1
ATOM 555 N N . MET A 1 79 ? 6.736 2.802 1.389 1.00 83.38 79 MET A N 1
ATOM 556 C CA . MET A 1 79 ? 5.688 1.877 0.961 1.00 83.38 79 MET A CA 1
ATOM 557 C C . MET A 1 79 ? 5.102 1.090 2.139 1.00 83.38 79 MET A C 1
ATOM 559 O O . MET A 1 79 ? 3.879 1.056 2.307 1.00 83.38 79 MET A O 1
ATOM 563 N N . TYR A 1 80 ? 5.950 0.501 2.987 1.00 83.56 80 TYR A N 1
ATOM 564 C CA . TYR A 1 80 ? 5.496 -0.232 4.169 1.00 83.56 80 TYR A CA 1
ATOM 565 C C . TYR A 1 80 ? 4.833 0.684 5.192 1.00 83.56 80 TYR A C 1
ATOM 567 O O . TYR A 1 80 ? 3.799 0.320 5.747 1.00 83.56 80 TYR A O 1
ATOM 575 N N . THR A 1 81 ? 5.360 1.890 5.397 1.00 85.19 81 THR A N 1
ATOM 576 C CA . THR A 1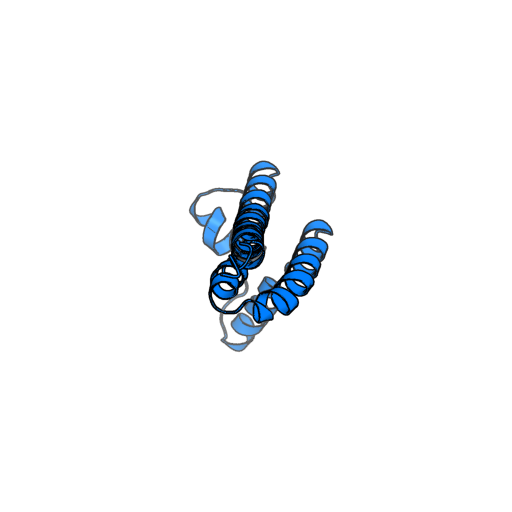 81 ? 4.778 2.872 6.322 1.00 85.19 81 THR A CA 1
ATOM 577 C C . THR A 1 81 ? 3.371 3.263 5.889 1.00 85.19 81 THR A C 1
ATOM 579 O O . THR A 1 81 ? 2.449 3.241 6.701 1.00 85.19 81 THR A O 1
ATOM 582 N N . VAL A 1 82 ? 3.170 3.557 4.602 1.00 84.88 82 VAL A N 1
ATOM 583 C CA . VAL A 1 82 ? 1.845 3.888 4.057 1.00 84.88 82 VAL A CA 1
ATOM 584 C C . VAL A 1 82 ? 0.899 2.692 4.173 1.00 84.88 82 VAL A C 1
ATOM 586 O O . VAL A 1 82 ? -0.234 2.841 4.639 1.00 84.88 82 VAL A O 1
ATOM 589 N N . ALA A 1 83 ? 1.359 1.494 3.801 1.00 82.00 83 ALA A N 1
ATOM 590 C CA . ALA A 1 83 ? 0.547 0.283 3.860 1.00 82.00 83 ALA A CA 1
ATOM 591 C C . ALA A 1 83 ? 0.116 -0.057 5.297 1.00 82.00 83 ALA A C 1
ATOM 593 O O . ALA A 1 83 ? -1.075 -0.267 5.541 1.00 82.00 83 ALA A O 1
ATOM 594 N N . LEU A 1 84 ? 1.047 -0.086 6.255 1.00 81.56 84 LEU A N 1
ATOM 595 C CA . LEU A 1 84 ? 0.747 -0.383 7.658 1.00 81.56 84 LEU A CA 1
ATOM 596 C C . LEU A 1 84 ? -0.040 0.752 8.313 1.00 81.56 84 LEU A C 1
ATOM 598 O O . LEU A 1 84 ? -1.020 0.479 9.002 1.00 81.56 84 LEU A O 1
ATOM 602 N N . GLY A 1 85 ? 0.332 2.009 8.063 1.00 84.12 85 GLY A N 1
ATOM 603 C CA . GLY A 1 85 ? -0.312 3.189 8.638 1.00 84.12 85 GLY A CA 1
ATOM 604 C C . GLY A 1 85 ? -1.800 3.265 8.301 1.00 84.12 85 GLY A C 1
ATOM 605 O O . GLY A 1 85 ? -2.633 3.398 9.197 1.00 84.12 85 GLY A O 1
ATOM 606 N N . LEU A 1 86 ? -2.167 3.073 7.030 1.00 81.56 86 LEU A N 1
ATOM 607 C CA . LEU A 1 86 ? -3.575 3.048 6.606 1.00 81.56 86 LEU A CA 1
ATOM 608 C C . LEU A 1 86 ? -4.371 1.893 7.232 1.00 81.56 86 LEU A C 1
ATOM 610 O O . LEU A 1 86 ? -5.566 2.035 7.507 1.00 81.56 86 LEU A O 1
ATOM 614 N N . ASN A 1 87 ? -3.733 0.746 7.471 1.00 82.31 87 ASN A N 1
ATOM 615 C CA . ASN A 1 87 ? -4.376 -0.375 8.156 1.00 82.31 87 ASN A CA 1
ATOM 616 C C . ASN A 1 87 ? -4.539 -0.094 9.657 1.00 82.31 87 ASN A C 1
ATOM 618 O O . ASN A 1 87 ? -5.629 -0.298 10.191 1.00 82.31 87 ASN A O 1
ATOM 622 N N . ALA A 1 88 ? -3.509 0.446 10.313 1.00 81.25 88 ALA A N 1
ATOM 623 C CA . ALA A 1 88 ? -3.541 0.822 11.723 1.00 81.25 88 ALA A CA 1
ATOM 624 C C . ALA A 1 88 ? -4.613 1.883 12.008 1.00 81.25 88 ALA A C 1
ATOM 626 O O . ALA A 1 88 ? -5.394 1.720 12.943 1.00 81.25 88 ALA A O 1
ATOM 627 N N . VAL A 1 89 ? -4.723 2.920 11.166 1.00 83.06 89 VAL A N 1
ATOM 628 C CA . VAL A 1 89 ? -5.779 3.937 11.291 1.00 83.06 89 VAL A CA 1
ATOM 629 C C . VAL A 1 89 ? -7.160 3.311 11.101 1.00 83.06 89 VAL A C 1
ATOM 631 O O . VAL A 1 89 ? -8.050 3.539 11.917 1.00 83.06 89 VAL A O 1
ATOM 634 N N . GLY A 1 90 ? -7.355 2.482 10.070 1.00 79.94 90 GLY A N 1
ATOM 635 C CA . GLY A 1 90 ? -8.647 1.833 9.817 1.00 79.94 90 GLY A CA 1
ATOM 636 C C . GLY A 1 90 ? -9.103 0.933 10.972 1.00 79.94 90 GLY A C 1
ATOM 637 O O . GLY A 1 90 ? -10.244 1.038 11.430 1.00 79.94 90 GLY A O 1
ATOM 638 N N . TYR A 1 91 ? -8.206 0.090 11.491 1.00 78.44 91 TYR A N 1
ATOM 639 C CA . TYR A 1 91 ? -8.500 -0.777 12.634 1.00 78.44 91 TYR A CA 1
ATOM 640 C C . TYR A 1 91 ? -8.652 0.001 13.940 1.00 78.44 91 TYR A C 1
ATOM 642 O O . TYR A 1 91 ? -9.566 -0.295 14.706 1.00 78.44 91 TYR A O 1
ATOM 650 N N . GLY A 1 92 ? -7.823 1.021 14.176 1.00 80.69 92 GLY A N 1
ATOM 651 C CA . GLY A 1 92 ? -7.923 1.893 15.345 1.00 80.69 92 GLY A CA 1
ATOM 652 C C . GLY A 1 92 ? -9.257 2.635 15.389 1.00 80.69 92 GLY A C 1
ATOM 653 O O . GLY A 1 92 ? -9.942 2.615 16.407 1.00 80.69 92 GLY A O 1
ATOM 654 N N . LEU A 1 93 ? -9.697 3.208 14.265 1.00 81.50 93 LEU A N 1
ATOM 655 C CA . LEU A 1 93 ? -11.007 3.856 14.159 1.00 81.50 93 LEU A CA 1
ATOM 656 C C . LEU A 1 93 ? -12.163 2.873 14.368 1.00 81.50 93 LEU A C 1
ATOM 658 O O . LEU A 1 93 ? -13.157 3.233 15.004 1.00 81.50 93 LEU A O 1
ATOM 662 N N . LEU A 1 94 ? -12.055 1.642 13.857 1.00 78.31 94 LEU A N 1
ATOM 663 C CA . LEU A 1 94 ? -13.068 0.621 14.116 1.00 78.31 94 LEU A CA 1
ATOM 664 C C . LEU A 1 94 ? -13.110 0.246 15.599 1.00 78.31 94 LEU A C 1
ATOM 666 O O . LEU A 1 94 ? -14.195 0.222 16.174 1.00 78.31 94 LEU A O 1
ATOM 670 N N . PHE A 1 95 ? -11.949 0.004 16.210 1.00 79.81 95 PHE A N 1
ATOM 671 C CA . PHE A 1 95 ? -11.837 -0.320 17.627 1.00 79.81 95 PHE A CA 1
ATOM 672 C C . PHE A 1 95 ? -12.444 0.792 18.483 1.00 79.81 95 PHE A C 1
ATOM 674 O O . PHE A 1 95 ? -13.304 0.524 19.311 1.00 79.81 95 PHE A O 1
ATOM 681 N N . LEU A 1 96 ? -12.104 2.055 18.216 1.00 83.31 96 LEU A N 1
ATOM 682 C CA . LEU A 1 96 ? -12.693 3.201 18.911 1.00 83.31 96 LEU A CA 1
ATOM 683 C C . LEU A 1 96 ? -14.213 3.294 18.713 1.00 83.31 96 LEU A C 1
ATOM 685 O O . LEU A 1 96 ? -14.911 3.698 19.636 1.00 83.31 96 LEU A O 1
ATOM 689 N N . ARG A 1 97 ? -14.750 2.912 17.544 1.00 77.56 97 ARG A N 1
ATOM 690 C CA . ARG A 1 97 ? -16.202 2.885 17.285 1.00 77.56 97 ARG A CA 1
ATOM 691 C C . ARG A 1 97 ? -16.922 1.774 18.044 1.00 77.56 97 ARG A C 1
ATOM 693 O O . ARG A 1 97 ? -18.002 2.031 18.565 1.00 77.56 97 ARG A O 1
ATOM 700 N N . THR A 1 98 ? -16.358 0.568 18.098 1.00 72.56 98 THR A N 1
ATOM 701 C CA . THR A 1 98 ? -16.952 -0.575 18.816 1.00 72.56 98 THR A CA 1
ATOM 702 C C . THR A 1 98 ? -16.757 -0.489 20.324 1.00 72.56 98 THR A C 1
ATOM 704 O O . THR A 1 98 ? -17.574 -1.013 21.071 1.00 72.56 98 THR A O 1
ATOM 707 N N . SER A 1 99 ? -15.698 0.189 20.765 1.00 68.38 99 SER A N 1
ATOM 708 C CA . SER A 1 99 ? -15.381 0.416 22.175 1.00 68.38 99 SER A CA 1
ATOM 709 C C . SER A 1 99 ? -16.083 1.642 22.752 1.00 68.38 99 SER A C 1
ATOM 711 O O . SER A 1 99 ? -15.908 1.916 23.935 1.00 68.38 99 SER A O 1
ATOM 713 N N . ARG A 1 100 ? -16.890 2.379 21.965 1.00 64.19 100 ARG A N 1
ATOM 714 C CA . ARG A 1 100 ? -17.820 3.358 22.540 1.00 64.19 100 ARG A CA 1
ATOM 715 C C . ARG A 1 100 ? -18.791 2.584 23.428 1.00 64.19 100 ARG A C 1
ATOM 717 O O . ARG A 1 100 ? -19.575 1.801 22.886 1.00 64.19 100 ARG A O 1
ATOM 724 N N . PRO A 1 101 ? -18.753 2.773 24.759 1.00 52.47 101 PRO A N 1
ATOM 725 C CA . PRO A 1 101 ? -19.724 2.133 25.616 1.00 52.47 101 PRO A CA 1
ATOM 726 C C . PRO A 1 101 ? -21.097 2.590 25.140 1.00 52.47 101 PRO A C 1
ATOM 728 O O . PRO A 1 101 ? -21.346 3.789 24.996 1.00 52.47 101 PRO A O 1
ATOM 731 N N . VAL A 1 102 ? -21.979 1.629 24.861 1.00 56.91 102 VAL A N 1
ATOM 732 C CA . VAL A 1 102 ? -23.412 1.902 24.859 1.00 56.91 102 VAL A CA 1
ATOM 733 C C . VAL A 1 102 ? -23.671 2.525 26.221 1.00 56.91 102 VAL A C 1
ATOM 735 O O . VAL A 1 102 ? -23.589 1.833 27.235 1.00 56.91 102 VAL A O 1
ATOM 738 N N . ALA A 1 103 ? -23.900 3.837 26.252 1.00 56.34 103 ALA A N 1
ATOM 739 C CA . ALA A 1 103 ? -24.486 4.493 27.401 1.00 56.34 103 ALA A CA 1
ATOM 740 C C . ALA A 1 103 ? -25.870 3.858 27.563 1.00 56.34 103 ALA A C 1
ATOM 742 O O . ALA A 1 103 ? -26.840 4.283 26.937 1.00 56.34 103 ALA A O 1
ATOM 743 N N . ARG A 1 104 ? -25.922 2.744 28.302 1.00 50.62 104 ARG A N 1
ATOM 744 C CA . ARG A 1 104 ? -27.158 2.137 28.776 1.00 50.62 104 ARG A CA 1
ATOM 745 C C . ARG A 1 104 ? -27.784 3.179 29.696 1.00 50.62 104 ARG A C 1
ATOM 747 O O . ARG A 1 104 ? -27.304 3.378 30.809 1.00 50.62 104 ARG A O 1
ATOM 754 N N . ARG A 1 105 ? -28.755 3.912 29.152 1.00 47.34 105 ARG A N 1
ATOM 755 C CA . ARG A 1 105 ? -29.811 4.553 29.932 1.00 47.34 105 ARG A CA 1
ATOM 756 C C . ARG A 1 105 ? -30.703 3.482 30.541 1.00 47.34 105 ARG A C 1
ATOM 758 O O . ARG A 1 105 ? -30.830 2.411 29.903 1.00 47.34 105 ARG A O 1
#